Protein AF-M3GY37-F1 (afdb_monomer_lite)

Radius of gyration: 18.85 Å; chains: 1; bounding box: 44×44×48 Å

InterPro domains:
  IPR006680 Amidohydrolase-related [PF01979] (6-95)
  IPR032466 Metal-dependent hydrolase [SSF51556] (7-85)
  IPR050287 5-Methylthioadenosine/S-adenosylhomocysteine deaminase [PTHR43794] (2-136)

Organism: NCBI:txid1193007

Structure (mmCIF, N/CA/C/O backbone):
data_AF-M3GY37-F1
#
_entry.id   AF-M3GY37-F1
#
loop_
_atom_site.group_PDB
_atom_site.id
_atom_site.type_symbol
_atom_site.label_atom_id
_atom_site.label_alt_id
_atom_site.label_comp_id
_atom_site.label_asym_id
_atom_site.label_entity_id
_atom_site.label_seq_id
_atom_site.pdbx_PDB_ins_code
_atom_site.Cartn_x
_atom_site.Cartn_y
_atom_site.Cartn_z
_atom_site.occupancy
_atom_site.B_iso_or_equiv
_atom_site.auth_seq_id
_atom_site.auth_comp_id
_atom_site.auth_asym_id
_atom_site.auth_atom_id
_atom_site.pdbx_PDB_model_num
ATOM 1 N N . MET A 1 1 ? -10.276 25.836 3.347 1.00 46.22 1 MET A N 1
ATOM 2 C CA . MET A 1 1 ? -11.442 25.245 2.661 1.00 46.22 1 MET A CA 1
ATOM 3 C C . MET A 1 1 ? -12.286 24.614 3.760 1.00 46.22 1 MET A C 1
ATOM 5 O O . MET A 1 1 ? -11.762 23.742 4.425 1.00 46.22 1 MET A O 1
ATOM 9 N N . TYR A 1 2 ? -13.480 25.177 4.002 1.00 55.78 2 TYR A N 1
ATOM 10 C CA . TYR A 1 2 ? -14.450 24.925 5.091 1.00 55.78 2 TYR A CA 1
ATOM 11 C C . TYR A 1 2 ? -13.898 24.987 6.533 1.00 55.78 2 TYR A C 1
ATOM 13 O O . TYR A 1 2 ? -13.018 24.235 6.913 1.00 55.78 2 TYR A O 1
ATOM 21 N N . GLU A 1 3 ? -14.437 25.884 7.367 1.00 69.69 3 GLU A N 1
ATOM 22 C CA . GLU A 1 3 ? -14.023 26.133 8.771 1.00 69.69 3 GLU A CA 1
ATOM 23 C C . GLU A 1 3 ? -14.197 24.931 9.722 1.00 69.69 3 GLU A C 1
ATOM 25 O O . GLU A 1 3 ? -13.998 25.051 10.931 1.00 69.69 3 GLU A O 1
ATOM 30 N N . ARG A 1 4 ? -14.634 23.783 9.199 1.00 77.19 4 ARG A N 1
ATOM 31 C CA . ARG A 1 4 ? -14.887 22.560 9.949 1.00 77.19 4 ARG A CA 1
ATOM 32 C C . ARG A 1 4 ? -14.453 21.353 9.136 1.00 77.19 4 ARG A C 1
ATOM 34 O O . ARG A 1 4 ? -14.904 21.167 8.006 1.00 77.19 4 ARG A O 1
ATOM 41 N N . THR A 1 5 ? -13.639 20.520 9.764 1.00 83.94 5 THR A N 1
ATOM 42 C CA . THR A 1 5 ? -13.347 19.161 9.311 1.00 83.94 5 THR A CA 1
ATOM 43 C C . THR A 1 5 ? -14.471 18.233 9.774 1.00 83.94 5 THR A C 1
ATOM 45 O O . THR A 1 5 ? -15.103 18.471 10.804 1.00 83.94 5 THR A O 1
ATOM 48 N N . VAL A 1 6 ? -14.762 17.192 8.994 1.00 88.88 6 VAL A N 1
ATOM 49 C CA . VAL A 1 6 ? -15.718 16.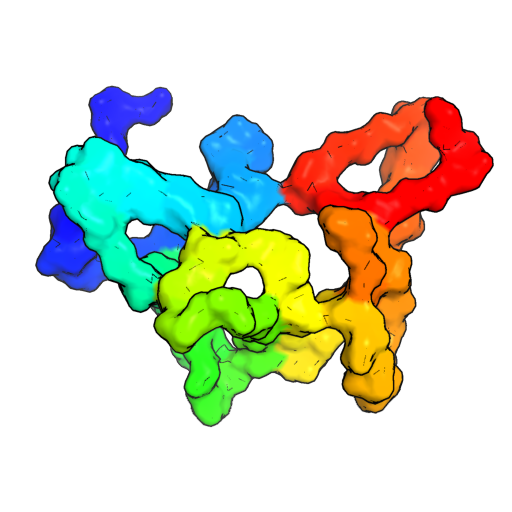147 9.387 1.00 88.88 6 VAL A CA 1
ATOM 50 C C . VAL A 1 6 ? -15.248 15.443 10.669 1.00 88.88 6 VAL A C 1
ATOM 52 O O . VAL A 1 6 ? -14.059 15.171 10.822 1.00 88.88 6 VAL A O 1
ATOM 55 N N . ASP A 1 7 ? -16.166 15.132 11.590 1.00 93.62 7 ASP A N 1
ATOM 56 C CA . ASP A 1 7 ? -15.831 14.374 12.803 1.00 93.62 7 ASP A CA 1
ATOM 57 C C . ASP A 1 7 ? -15.703 12.879 12.471 1.00 93.62 7 ASP A C 1
ATOM 59 O O . ASP A 1 7 ? -16.667 12.115 12.534 1.00 93.62 7 ASP A O 1
ATOM 63 N N . ILE A 1 8 ? -14.496 12.461 12.081 1.00 94.62 8 ILE A N 1
ATOM 64 C CA . ILE A 1 8 ? -14.190 11.067 11.736 1.00 94.62 8 ILE A CA 1
ATOM 65 C C . ILE A 1 8 ? -14.450 10.135 12.923 1.00 94.62 8 ILE A C 1
ATOM 67 O O . ILE A 1 8 ? -14.955 9.028 12.730 1.00 94.62 8 ILE A O 1
ATOM 71 N N . ARG A 1 9 ? -14.163 10.575 14.153 1.00 95.44 9 ARG A N 1
ATOM 72 C CA . ARG A 1 9 ? -14.400 9.773 15.359 1.00 95.44 9 ARG A CA 1
ATOM 73 C C . ARG A 1 9 ? -15.886 9.468 15.541 1.00 95.44 9 ARG A C 1
ATOM 75 O O . ARG A 1 9 ? -16.230 8.346 15.910 1.00 95.44 9 ARG A O 1
ATOM 82 N N . ASP A 1 10 ? -16.768 10.431 15.278 1.00 96.31 10 ASP A N 1
ATOM 83 C CA . ASP A 1 10 ? -18.217 10.211 15.343 1.00 96.31 10 ASP A CA 1
ATOM 84 C C . ASP A 1 10 ? -18.711 9.237 14.261 1.00 96.31 10 ASP A C 1
ATOM 86 O O . ASP A 1 10 ? -19.489 8.326 14.560 1.00 96.31 10 ASP A O 1
ATOM 90 N N . LEU A 1 11 ? -18.191 9.347 13.031 1.00 96.88 11 LEU A N 1
ATOM 91 C CA . LEU A 1 11 ? -18.515 8.406 11.952 1.00 96.88 11 LEU A CA 1
ATOM 92 C C . LEU A 1 11 ? -18.124 6.967 12.316 1.00 96.88 11 LEU A C 1
ATOM 94 O O . LEU A 1 11 ? -18.926 6.042 12.159 1.00 96.88 11 LEU A O 1
ATOM 98 N N . LEU A 1 12 ? -16.909 6.785 12.841 1.00 96.44 12 LEU A N 1
ATOM 99 C CA . LEU A 1 12 ? -16.404 5.479 13.262 1.00 96.44 12 LEU A CA 1
ATOM 100 C C . LEU A 1 12 ? -17.237 4.894 14.412 1.00 96.44 12 LEU A C 1
ATOM 102 O O . LEU A 1 12 ? -17.578 3.711 14.375 1.00 96.44 12 LEU A O 1
ATOM 106 N N . LYS A 1 13 ? -17.643 5.713 15.395 1.00 96.19 13 LYS A N 1
ATOM 107 C CA . LYS A 1 13 ? -18.523 5.289 16.504 1.00 96.19 13 LYS A CA 1
ATOM 108 C C . LYS A 1 13 ? -19.886 4.791 16.029 1.00 96.19 13 LYS A C 1
ATOM 110 O O . LYS A 1 13 ? -20.434 3.867 16.625 1.00 96.19 13 LYS A O 1
ATOM 115 N N . HIS A 1 14 ? -20.414 5.372 14.955 1.00 97.94 14 HIS A N 1
ATOM 116 C CA . HIS A 1 14 ? -21.680 4.959 14.352 1.00 97.94 14 HIS A CA 1
ATOM 117 C C . HIS A 1 14 ? -21.535 3.805 13.345 1.00 97.94 14 HIS A C 1
ATOM 119 O O . HIS A 1 14 ? -22.520 3.413 12.720 1.00 97.94 14 HIS A O 1
ATOM 125 N N . GLY A 1 15 ? -20.333 3.243 13.176 1.00 96.31 15 GLY A N 1
ATOM 126 C CA . GLY A 1 15 ? -20.088 2.138 12.248 1.00 96.31 15 GLY A CA 1
ATOM 127 C C . GLY A 1 15 ? -20.211 2.538 10.775 1.00 96.31 15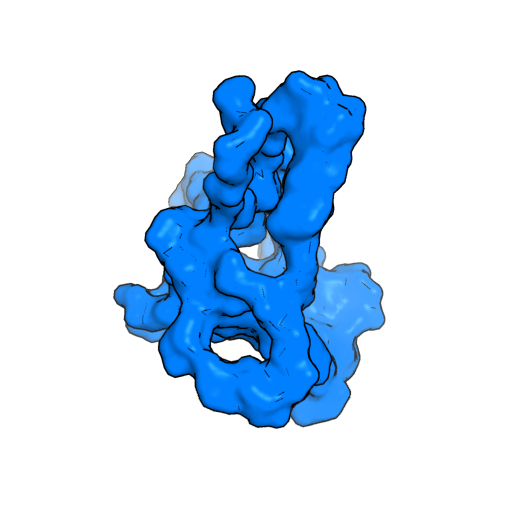 GLY A C 1
ATOM 128 O O . GLY A 1 15 ? -20.479 1.688 9.925 1.00 96.31 15 GLY A O 1
ATOM 129 N N . ILE A 1 16 ? -20.043 3.826 10.461 1.00 98.00 16 ILE A N 1
ATOM 130 C CA . ILE A 1 16 ? -20.060 4.320 9.084 1.00 98.00 16 ILE A CA 1
ATOM 131 C C . ILE A 1 16 ? -18.783 3.855 8.374 1.00 98.00 16 ILE A C 1
ATOM 133 O O . ILE A 1 16 ? -17.688 3.890 8.930 1.00 98.00 16 ILE A O 1
ATOM 137 N N . ASN A 1 17 ? -18.921 3.414 7.122 1.00 98.06 17 ASN A N 1
ATOM 138 C CA . ASN A 1 17 ? -17.795 2.974 6.304 1.00 98.06 17 ASN A CA 1
ATOM 139 C C . ASN A 1 17 ? -16.923 4.171 5.891 1.00 98.06 17 ASN A C 1
ATOM 141 O O . ASN A 1 17 ? -17.300 4.928 4.997 1.00 98.06 17 ASN A O 1
ATOM 145 N N . VAL A 1 18 ? -15.753 4.314 6.515 1.00 97.94 18 VAL A N 1
ATOM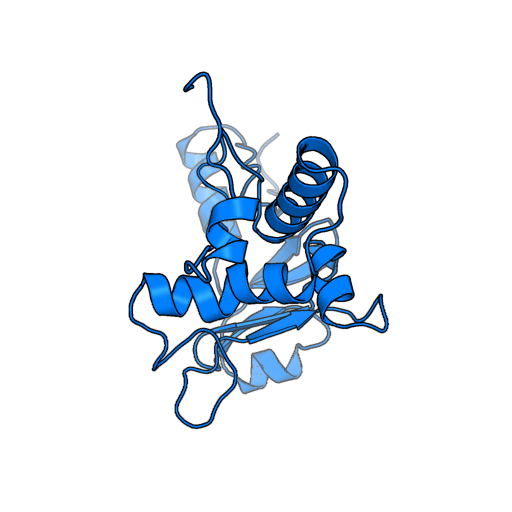 146 C CA . VAL A 1 18 ? -14.767 5.363 6.204 1.00 97.94 18 VAL A CA 1
ATOM 147 C C . VAL A 1 18 ? -13.634 4.767 5.368 1.00 97.94 18 VAL A C 1
ATOM 149 O O . VAL A 1 18 ? -13.170 3.665 5.649 1.00 97.94 18 VAL A O 1
ATOM 152 N N . SER A 1 19 ? -13.202 5.474 4.324 1.00 97.69 19 SER A N 1
ATOM 153 C CA . SER A 1 19 ? -12.059 5.100 3.473 1.00 97.69 19 SER A CA 1
ATOM 154 C C . SER A 1 19 ? -11.027 6.224 3.457 1.00 97.69 19 SER A C 1
ATOM 156 O O . SER A 1 19 ? -11.381 7.374 3.717 1.00 97.69 19 SER A O 1
ATOM 158 N N . LEU A 1 20 ? -9.776 5.892 3.149 1.00 96.38 20 LEU A N 1
ATOM 159 C CA . LEU A 1 20 ? -8.669 6.841 3.054 1.00 96.38 20 LEU A CA 1
ATOM 160 C C . LEU A 1 20 ? -8.137 6.903 1.618 1.00 96.38 20 LEU A C 1
ATOM 162 O O . LEU A 1 20 ? -8.075 5.885 0.930 1.00 96.38 20 LEU A O 1
ATOM 166 N N . GLY A 1 21 ? -7.751 8.095 1.171 1.00 94.44 21 GLY A N 1
ATOM 167 C CA . GLY A 1 21 ? -7.166 8.323 -0.147 1.00 94.44 21 GLY A CA 1
ATOM 168 C C . GLY A 1 21 ? -6.311 9.584 -0.152 1.00 94.44 21 GLY A C 1
ATOM 169 O O . GLY A 1 21 ? -6.509 10.462 0.678 1.00 94.44 21 GLY A O 1
ATOM 170 N N . THR A 1 22 ? -5.372 9.659 -1.091 1.00 92.81 22 THR A N 1
ATOM 171 C CA . THR A 1 22 ? -4.328 10.697 -1.148 1.00 92.81 22 THR A CA 1
ATOM 172 C C . THR A 1 22 ? -4.804 12.048 -1.668 1.00 92.81 22 THR A C 1
ATOM 174 O O . THR A 1 22 ? -4.055 13.008 -1.600 1.00 92.81 22 THR A O 1
ATOM 177 N N . ASP A 1 23 ? -6.001 12.124 -2.258 1.00 89.75 23 ASP A N 1
ATOM 178 C CA . ASP A 1 23 ? -6.422 13.276 -3.068 1.00 89.75 23 ASP A CA 1
ATOM 179 C C . ASP A 1 23 ? -5.368 13.618 -4.159 1.00 89.75 23 ASP A C 1
ATOM 181 O O . ASP A 1 23 ? -4.603 12.750 -4.598 1.00 89.75 23 ASP A O 1
ATOM 185 N N . SER A 1 24 ? -5.361 14.851 -4.670 1.00 84.94 24 SER A N 1
ATOM 186 C CA . SER A 1 24 ? -4.398 15.316 -5.670 1.00 84.94 24 SER A CA 1
ATOM 187 C C . SER A 1 24 ? -3.029 15.658 -5.070 1.00 84.94 24 SER A C 1
ATOM 189 O O . SER A 1 24 ? -2.922 16.090 -3.922 1.00 84.94 24 SER A O 1
ATOM 191 N N . SER A 1 25 ? -1.988 15.617 -5.908 1.00 77.62 25 SER A N 1
ATOM 192 C CA . SER A 1 25 ? -0.602 15.952 -5.539 1.00 77.62 25 SER A CA 1
ATOM 193 C C . SER A 1 25 ? -0.383 17.394 -5.049 1.00 77.62 25 SER A C 1
ATOM 195 O O . SER A 1 25 ? 0.738 17.754 -4.707 1.00 77.62 25 SER A O 1
ATOM 197 N N . ILE A 1 26 ? -1.407 18.254 -5.098 1.00 79.06 26 ILE A N 1
ATOM 198 C CA . ILE A 1 26 ? -1.349 19.644 -4.621 1.00 79.06 26 ILE A CA 1
ATOM 199 C C . ILE A 1 26 ? -1.784 19.746 -3.152 1.00 79.06 26 ILE A C 1
ATOM 201 O O . ILE A 1 26 ? -1.336 20.651 -2.450 1.00 79.06 26 ILE A O 1
ATOM 205 N N . CYS A 1 27 ? -2.677 18.865 -2.694 1.00 77.88 27 CYS A N 1
ATOM 206 C CA . CYS A 1 27 ? -3.380 19.019 -1.418 1.00 77.88 27 CYS A CA 1
ATOM 207 C C . CYS A 1 27 ? -3.267 17.829 -0.465 1.00 77.88 27 CYS A C 1
ATOM 209 O O . CYS A 1 27 ? -3.480 18.041 0.728 1.00 77.88 27 CYS A O 1
ATOM 211 N N . GLY A 1 28 ? -2.930 16.630 -0.942 1.00 83.94 28 GLY A N 1
ATOM 212 C CA . GLY A 1 28 ? -2.708 15.478 -0.071 1.00 83.94 28 GLY A CA 1
ATOM 213 C C . GLY A 1 28 ? -1.314 14.875 -0.196 1.00 83.94 28 GLY A C 1
ATOM 214 O O . GLY A 1 28 ? -0.417 15.458 -0.816 1.00 83.94 28 GLY A O 1
ATOM 215 N N . SER A 1 29 ? -1.120 13.733 0.462 1.00 91.19 29 SER A N 1
ATOM 216 C CA . SER A 1 29 ? 0.181 13.061 0.519 1.00 91.19 29 SER A CA 1
ATOM 217 C C . SER A 1 29 ? 0.602 12.525 -0.852 1.00 91.19 29 SER A C 1
ATOM 219 O O . SER A 1 29 ? -0.237 12.239 -1.709 1.00 91.19 29 SER A O 1
ATOM 221 N N . LEU A 1 30 ? 1.909 12.345 -1.075 1.00 90.62 30 LEU A N 1
ATOM 222 C CA . LEU A 1 30 ? 2.414 11.919 -2.388 1.00 90.62 30 LEU A CA 1
ATOM 223 C C . LEU A 1 30 ? 2.056 10.467 -2.712 1.00 90.62 30 LEU A C 1
ATOM 225 O O . LEU A 1 30 ? 1.987 10.088 -3.881 1.00 90.62 30 LEU A O 1
ATOM 229 N N . ASN A 1 31 ? 1.840 9.651 -1.682 1.00 92.31 31 ASN A N 1
ATOM 230 C CA . ASN A 1 31 ? 1.446 8.258 -1.808 1.00 92.31 31 ASN A CA 1
ATOM 231 C C . ASN A 1 31 ? 0.570 7.813 -0.626 1.00 92.31 31 ASN A C 1
ATOM 233 O O . ASN A 1 31 ? 0.442 8.498 0.389 1.00 92.31 31 ASN A O 1
ATOM 237 N N . LEU A 1 32 ? -0.047 6.637 -0.770 1.00 95.00 32 LEU A N 1
ATOM 238 C CA . LEU A 1 32 ? -1.007 6.120 0.205 1.00 95.00 32 LEU A CA 1
ATOM 239 C C . LEU A 1 32 ? -0.366 5.749 1.553 1.00 95.00 32 LEU A C 1
ATOM 241 O O . LEU A 1 32 ? -1.038 5.835 2.575 1.00 95.00 32 LEU A O 1
ATOM 245 N N . LEU A 1 33 ? 0.912 5.354 1.578 1.00 95.50 33 LEU A N 1
ATOM 246 C CA . LEU A 1 33 ? 1.609 5.006 2.823 1.00 95.50 33 LEU A CA 1
ATOM 247 C C . LEU A 1 33 ? 1.856 6.254 3.684 1.00 95.50 33 LEU A C 1
ATOM 249 O O . LEU A 1 33 ? 1.575 6.254 4.883 1.00 95.50 33 LEU A O 1
ATOM 253 N N . GLU A 1 34 ? 2.277 7.353 3.057 1.00 94.44 34 GLU A N 1
ATOM 254 C CA . GLU A 1 34 ? 2.363 8.664 3.709 1.00 94.44 34 GLU A CA 1
ATOM 255 C C . GLU A 1 34 ? 0.999 9.144 4.213 1.00 94.44 34 GLU A C 1
ATOM 257 O O . GLU A 1 34 ? 0.899 9.666 5.326 1.00 94.44 34 GLU A O 1
ATOM 262 N N . GLU A 1 35 ? -0.061 8.927 3.430 1.00 96.25 35 GLU A N 1
ATOM 263 C CA . GLU A 1 35 ? -1.420 9.314 3.814 1.00 96.25 35 GLU A CA 1
ATOM 264 C C . GLU A 1 35 ? -1.898 8.548 5.057 1.00 96.25 35 GLU A C 1
ATOM 266 O O . GLU A 1 35 ? -2.496 9.144 5.949 1.00 96.25 35 GLU A O 1
ATOM 271 N N . ILE A 1 36 ? -1.575 7.254 5.181 1.00 96.94 36 ILE A N 1
ATOM 272 C CA . ILE A 1 36 ? -1.869 6.461 6.389 1.00 96.94 36 ILE A CA 1
ATOM 273 C C . ILE A 1 36 ? -1.181 7.070 7.620 1.00 96.94 36 ILE A C 1
ATOM 275 O O . ILE A 1 36 ? -1.829 7.272 8.653 1.00 96.94 36 ILE A O 1
ATOM 279 N N . SER A 1 37 ? 0.113 7.400 7.513 1.00 94.38 37 SER A N 1
ATOM 280 C CA . SER A 1 37 ? 0.869 8.031 8.607 1.00 94.38 37 SER A CA 1
ATOM 281 C C . SER A 1 37 ? 0.282 9.397 8.981 1.00 94.38 37 SER A C 1
ATOM 283 O O . SER A 1 37 ? 0.118 9.713 10.164 1.00 94.38 37 SER A O 1
ATOM 285 N N . THR A 1 38 ? -0.079 10.198 7.977 1.00 94.50 38 THR A N 1
ATOM 286 C CA . THR A 1 38 ? -0.678 11.526 8.150 1.00 94.50 38 THR A CA 1
ATOM 287 C C . THR A 1 38 ? -2.049 11.440 8.811 1.00 94.50 38 THR A C 1
ATOM 289 O O . THR A 1 38 ? -2.294 12.150 9.786 1.00 94.50 38 THR A O 1
ATOM 292 N N . ALA A 1 39 ? -2.911 10.522 8.370 1.00 95.12 39 ALA A N 1
ATOM 293 C CA . ALA A 1 39 ? -4.233 10.304 8.949 1.00 95.12 39 ALA A CA 1
ATOM 294 C C . ALA A 1 39 ? -4.155 9.897 10.428 1.00 95.12 39 ALA A C 1
ATOM 296 O O . ALA A 1 39 ? -4.907 10.418 11.254 1.00 95.12 39 ALA A O 1
ATOM 297 N N . ARG A 1 40 ? -3.209 9.019 10.790 1.00 95.50 40 ARG A N 1
ATOM 298 C CA . ARG A 1 40 ? -2.979 8.614 12.186 1.00 95.50 40 ARG A CA 1
ATOM 299 C C . ARG A 1 40 ? -2.531 9.790 13.058 1.00 95.50 40 ARG A C 1
ATOM 301 O O . ARG A 1 40 ? -3.108 10.022 14.119 1.00 95.50 40 ARG A O 1
ATOM 308 N N . LYS A 1 41 ? -1.542 10.563 12.591 1.00 94.81 41 LYS A N 1
ATOM 309 C CA . LYS A 1 41 ? -1.031 11.764 13.284 1.00 94.81 41 LYS A CA 1
ATOM 310 C C . LYS A 1 41 ? -2.112 12.830 13.450 1.00 94.81 41 LYS A C 1
ATOM 312 O O . LYS A 1 41 ? -2.222 13.430 14.520 1.00 94.81 41 LYS A O 1
ATOM 317 N N . PHE A 1 42 ? -2.914 13.048 12.408 1.00 93.75 42 PHE A N 1
ATOM 318 C CA . PHE A 1 42 ? -4.062 13.946 12.456 1.00 93.75 42 PHE A CA 1
ATOM 319 C C . PHE A 1 42 ? -5.059 13.496 13.527 1.00 93.75 42 PHE A C 1
ATOM 321 O O . PHE A 1 42 ? -5.392 14.287 14.405 1.00 93.75 42 PHE A O 1
ATOM 328 N N . T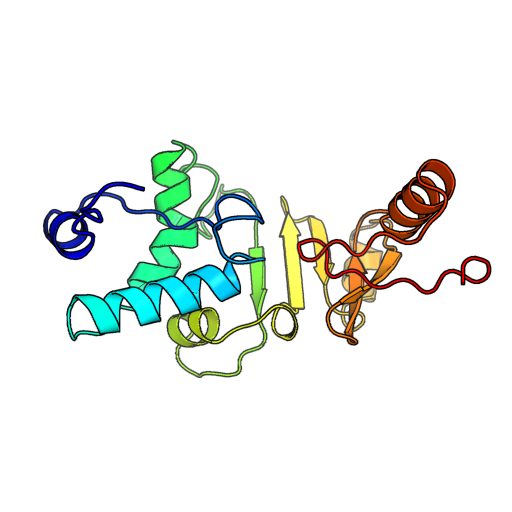YR A 1 43 ? -5.469 12.224 13.512 1.00 95.81 43 TYR A N 1
ATOM 329 C CA . TYR A 1 43 ? -6.428 11.681 14.478 1.00 95.81 43 TYR A CA 1
ATOM 330 C C . TYR A 1 43 ? -5.934 11.841 15.925 1.00 95.81 43 TYR A C 1
ATOM 332 O O . TYR A 1 43 ? -6.684 12.290 16.793 1.00 95.81 43 TYR A O 1
ATOM 340 N N . GLN A 1 44 ? -4.647 11.570 16.169 1.00 95.69 44 GLN A N 1
ATOM 341 C CA . GLN A 1 44 ? -4.025 11.772 17.477 1.00 95.69 44 GLN A CA 1
ATOM 342 C C . GLN A 1 44 ? -4.030 13.237 17.917 1.00 95.69 44 GLN A C 1
ATOM 344 O O . GLN A 1 44 ? -4.326 13.530 19.075 1.00 95.69 44 GLN A O 1
ATOM 349 N N . THR A 1 45 ? -3.714 14.152 17.004 1.00 95.06 45 THR A N 1
ATOM 350 C CA . THR A 1 45 ? -3.659 15.591 17.294 1.00 95.06 45 THR A CA 1
ATOM 351 C C . THR A 1 45 ? -5.049 16.161 17.565 1.00 95.06 45 THR A C 1
ATOM 353 O O . THR A 1 45 ? -5.220 16.934 18.504 1.00 95.06 45 THR A O 1
ATOM 356 N N . GLU A 1 46 ? -6.041 15.762 16.770 1.00 95.12 46 GLU A N 1
ATOM 357 C CA . GLU A 1 46 ? -7.405 16.293 16.836 1.00 95.12 46 GLU A CA 1
ATOM 358 C C . GLU A 1 46 ? -8.198 15.723 18.022 1.00 95.12 46 GLU A C 1
ATOM 360 O O . GLU A 1 46 ? -8.939 16.446 18.690 1.00 95.12 46 GLU A O 1
ATOM 365 N N . TYR A 1 47 ? -8.045 14.427 18.315 1.00 95.56 47 TYR A N 1
ATOM 366 C CA . TYR A 1 47 ? -8.883 13.735 19.301 1.00 95.56 47 TYR A CA 1
ATOM 367 C C . TYR A 1 47 ? -8.158 13.334 20.591 1.00 95.56 47 TYR A C 1
ATOM 369 O O . TYR A 1 47 ? -8.831 12.961 21.554 1.00 95.56 47 TYR A O 1
ATOM 377 N N . GLY A 1 48 ? -6.824 13.423 20.641 1.00 96.50 48 GLY A N 1
ATOM 378 C CA . GLY A 1 48 ? -6.020 13.044 21.810 1.00 96.50 48 GLY A CA 1
ATOM 379 C C . GLY A 1 48 ? -5.918 11.532 22.049 1.00 96.50 48 GLY A C 1
ATOM 380 O O . GLY A 1 48 ? -5.539 11.110 23.140 1.00 96.50 48 GLY A O 1
ATOM 381 N N . GLU A 1 49 ? -6.261 10.714 21.054 1.00 95.56 49 GLU A N 1
ATOM 382 C CA . GLU A 1 49 ? -6.240 9.247 21.099 1.00 95.56 49 GLU A CA 1
ATOM 383 C C . GLU A 1 49 ? -5.662 8.678 19.799 1.00 95.56 49 GLU A C 1
ATOM 385 O O . GLU A 1 49 ? -5.723 9.321 18.757 1.00 95.56 49 GLU A O 1
ATOM 390 N N . ASP A 1 50 ? -5.087 7.477 19.846 1.00 94.75 50 ASP A N 1
ATOM 391 C CA . ASP A 1 50 ? -4.537 6.837 18.649 1.00 94.75 50 ASP A CA 1
ATOM 392 C C . ASP A 1 50 ? -5.638 6.130 17.849 1.00 94.75 50 ASP A C 1
ATOM 394 O O . ASP A 1 50 ? -6.504 5.455 18.416 1.00 94.75 50 ASP A O 1
ATOM 398 N N . LEU A 1 51 ? -5.591 6.255 16.523 1.00 95.94 51 LEU A N 1
ATOM 399 C CA . LEU A 1 51 ? -6.479 5.494 15.652 1.00 95.94 51 LEU A CA 1
ATOM 400 C C . LEU A 1 51 ? -5.950 4.065 15.539 1.00 95.94 51 LEU A C 1
ATOM 402 O O . LEU A 1 51 ? -4.771 3.853 15.263 1.00 95.94 51 LEU A O 1
ATOM 406 N N . SER A 1 52 ? -6.827 3.074 15.714 1.00 96.81 52 SER A N 1
ATOM 407 C CA . SER A 1 52 ? -6.435 1.670 15.579 1.00 96.81 52 SER A CA 1
ATOM 408 C C . SER A 1 52 ? -5.763 1.417 14.226 1.00 96.81 52 SER A C 1
ATOM 410 O O . SER A 1 52 ? -6.339 1.687 13.171 1.00 96.81 52 SER A O 1
ATOM 412 N N . THR A 1 53 ? -4.567 0.828 14.254 1.00 97.69 53 THR A N 1
ATOM 413 C CA . THR A 1 53 ? -3.816 0.444 13.049 1.00 97.69 53 THR A CA 1
ATOM 414 C C . THR A 1 53 ? -4.610 -0.528 12.174 1.00 97.69 53 THR A C 1
ATOM 416 O O . THR A 1 53 ? -4.559 -0.452 10.948 1.00 97.69 53 THR A O 1
ATOM 419 N N . LYS A 1 54 ? -5.425 -1.398 12.786 1.00 97.88 54 LYS A N 1
ATOM 420 C CA . LYS A 1 54 ? -6.360 -2.269 12.065 1.00 97.88 54 LYS A CA 1
ATOM 421 C C . LYS A 1 54 ? -7.456 -1.471 11.352 1.00 97.88 54 LYS A C 1
ATOM 423 O O . LYS A 1 54 ? -7.773 -1.775 10.207 1.00 97.88 54 LYS A O 1
ATOM 428 N N . THR A 1 55 ? -8.015 -0.446 11.995 1.00 97.88 55 THR A N 1
ATOM 429 C CA . THR A 1 55 ? -8.996 0.441 11.350 1.00 97.88 55 THR A CA 1
ATOM 430 C C . THR A 1 55 ? -8.373 1.175 10.163 1.00 97.88 55 THR A C 1
ATOM 432 O O . THR A 1 55 ? -8.979 1.205 9.097 1.00 97.88 55 THR A O 1
ATOM 435 N N . LEU A 1 56 ? -7.143 1.684 10.295 1.00 97.88 56 LEU A N 1
ATOM 436 C CA . LEU A 1 56 ? -6.407 2.288 9.176 1.00 97.88 56 LEU A CA 1
ATOM 437 C C . LEU A 1 56 ? -6.190 1.300 8.022 1.00 97.88 56 LEU A C 1
ATOM 439 O O . LEU A 1 56 ? -6.435 1.649 6.871 1.00 97.88 56 LEU A O 1
ATOM 443 N N . PHE A 1 57 ? -5.809 0.055 8.321 1.00 98.19 57 PHE A N 1
ATOM 444 C CA . PHE A 1 57 ? -5.702 -1.008 7.319 1.00 98.19 57 PHE A CA 1
ATOM 445 C C . PHE A 1 57 ? -7.031 -1.248 6.587 1.00 98.19 57 PHE A C 1
ATOM 447 O O . PHE A 1 57 ? -7.062 -1.317 5.357 1.00 98.19 57 PHE A O 1
ATOM 454 N N . GLU A 1 58 ? -8.147 -1.336 7.314 1.00 98.25 58 GLU A N 1
ATOM 455 C CA . GLU A 1 58 ? -9.480 -1.506 6.722 1.00 98.25 58 GLU A CA 1
ATOM 456 C C . GLU A 1 58 ? -9.873 -0.302 5.845 1.00 98.25 58 GLU A C 1
ATOM 458 O O . GLU A 1 58 ? -10.449 -0.497 4.772 1.00 98.25 58 GLU A O 1
ATOM 463 N N . MET A 1 59 ? -9.504 0.922 6.248 1.00 98.38 59 MET A N 1
ATOM 464 C CA . MET A 1 59 ? -9.746 2.170 5.505 1.00 98.38 59 MET A CA 1
ATOM 465 C C . MET A 1 59 ? -9.033 2.235 4.146 1.00 98.38 59 MET A C 1
ATOM 467 O O . MET A 1 59 ? -9.465 3.007 3.291 1.00 98.38 59 MET A O 1
ATOM 471 N N . VAL A 1 60 ? -7.996 1.422 3.921 1.00 97.88 60 VAL A N 1
ATOM 472 C CA . VAL A 1 60 ? -7.264 1.347 2.641 1.00 97.88 60 VAL A CA 1
ATOM 473 C C . VAL A 1 60 ? -7.459 0.023 1.891 1.00 97.88 60 VAL A C 1
ATOM 475 O O . VAL A 1 60 ? -6.912 -0.149 0.807 1.00 97.88 60 VAL A O 1
ATOM 478 N N . THR A 1 61 ? -8.257 -0.910 2.427 1.00 98.06 61 THR A N 1
ATOM 479 C CA . THR A 1 61 ? -8.504 -2.232 1.818 1.00 98.06 61 THR A CA 1
ATOM 480 C C . THR A 1 61 ? -10.001 -2.549 1.707 1.00 98.06 61 THR A C 1
ATOM 482 O O . THR A 1 61 ? -10.637 -2.272 0.687 1.00 98.06 61 THR A O 1
ATOM 485 N N . CYS A 1 62 ? -10.600 -3.103 2.761 1.00 98.25 62 CYS A N 1
ATOM 486 C CA . CYS A 1 62 ? -11.987 -3.560 2.788 1.00 98.25 62 CYS A CA 1
ATOM 487 C C . CYS A 1 62 ? -12.996 -2.420 2.596 1.00 98.25 62 CYS A C 1
ATOM 489 O O . CYS A 1 62 ? -14.013 -2.591 1.922 1.00 98.25 62 CYS A O 1
ATOM 491 N N . ASN A 1 63 ? -12.754 -1.262 3.207 1.00 98.56 63 ASN A N 1
ATOM 492 C CA . ASN A 1 63 ? -13.706 -0.156 3.217 1.00 98.56 63 ASN A CA 1
ATOM 493 C C . ASN A 1 63 ? -13.835 0.551 1.862 1.00 98.56 63 ASN A C 1
ATOM 495 O O . ASN A 1 63 ? -14.980 0.772 1.452 1.00 98.56 63 ASN A O 1
ATOM 499 N N . PRO A 1 64 ? -12.750 0.861 1.121 1.00 98.38 64 PRO A N 1
ATOM 500 C CA . PRO A 1 64 ? -12.893 1.396 -0.227 1.00 98.38 64 PRO A CA 1
ATOM 501 C C . PRO A 1 64 ? -13.544 0.374 -1.162 1.00 98.38 64 PRO A C 1
ATOM 503 O O . PRO A 1 64 ? -14.402 0.749 -1.957 1.00 98.38 64 PRO A O 1
ATOM 506 N N . ALA A 1 65 ? -13.254 -0.926 -1.014 1.00 98.38 65 ALA A N 1
ATOM 507 C CA . ALA A 1 65 ? -13.934 -1.959 -1.797 1.00 98.38 65 ALA A CA 1
ATOM 508 C C . ALA A 1 65 ? -15.459 -1.947 -1.572 1.00 98.38 65 ALA A C 1
ATOM 510 O O . ALA A 1 65 ? -16.219 -2.000 -2.539 1.00 98.38 65 ALA A O 1
ATOM 511 N N . LYS A 1 66 ? -15.914 -1.784 -0.320 1.00 98.38 66 LYS A N 1
ATOM 512 C CA . LYS A 1 66 ? -17.341 -1.592 0.008 1.00 98.38 66 LYS A CA 1
ATOM 513 C C . LYS A 1 66 ? -17.896 -0.282 -0.554 1.00 98.38 66 LYS A C 1
ATOM 515 O O . LYS A 1 66 ? -18.996 -0.270 -1.102 1.00 98.38 66 LYS A O 1
ATOM 520 N N . ALA A 1 67 ? -17.154 0.821 -0.434 1.00 98.12 67 ALA A N 1
ATOM 521 C CA . ALA A 1 67 ? -17.579 2.133 -0.929 1.00 98.12 67 ALA A CA 1
ATOM 522 C C . ALA A 1 67 ? -17.799 2.120 -2.452 1.00 98.12 67 ALA A C 1
ATOM 524 O O . ALA A 1 67 ? -18.790 2.664 -2.942 1.00 98.12 67 ALA A O 1
ATOM 525 N N . PHE A 1 68 ? -16.921 1.431 -3.184 1.00 97.94 68 PHE A N 1
ATOM 526 C CA . PHE A 1 68 ? -17.011 1.246 -4.632 1.00 97.94 68 PHE A CA 1
ATOM 527 C C . PHE A 1 68 ? -17.922 0.086 -5.062 1.00 97.94 68 PHE A C 1
ATOM 529 O O . PHE A 1 68 ? -18.131 -0.097 -6.260 1.00 97.94 68 PHE A O 1
ATOM 536 N N . ARG A 1 69 ? -18.509 -0.664 -4.117 1.00 98.12 69 ARG A N 1
ATOM 537 C CA . ARG A 1 69 ? -19.390 -1.823 -4.372 1.00 98.12 69 ARG A CA 1
ATOM 538 C C . ARG A 1 69 ? -18.707 -2.955 -5.153 1.00 98.12 69 ARG A C 1
ATOM 540 O O . ARG A 1 69 ? -19.319 -3.604 -6.004 1.00 98.12 69 ARG A O 1
ATOM 547 N N . VAL A 1 70 ? -17.422 -3.168 -4.878 1.00 98.12 70 VAL A N 1
ATOM 548 C CA . VAL A 1 70 ? -16.565 -4.199 -5.488 1.00 98.12 70 VAL A CA 1
ATOM 549 C C . VAL A 1 70 ? -16.010 -5.180 -4.453 1.00 98.12 70 VAL A C 1
ATOM 551 O O . VAL A 1 70 ? -15.134 -5.983 -4.760 1.00 98.12 70 VAL A O 1
ATOM 554 N N . GLU A 1 71 ? -16.544 -5.183 -3.232 1.00 97.81 71 GLU A N 1
ATOM 555 C CA . GLU A 1 71 ? -16.103 -6.026 -2.113 1.00 97.81 71 GLU A CA 1
ATOM 556 C C . GLU A 1 71 ? -16.233 -7.533 -2.372 1.00 97.81 71 GLU A C 1
ATOM 558 O O . GLU A 1 71 ? -15.620 -8.340 -1.677 1.00 97.81 71 GLU A O 1
ATOM 563 N N . LYS A 1 72 ? -17.008 -7.933 -3.388 1.00 97.94 72 LYS A N 1
ATOM 564 C CA . LYS A 1 72 ? -17.072 -9.326 -3.861 1.00 97.94 72 LYS A CA 1
ATOM 565 C C . LYS A 1 72 ? -15.824 -9.760 -4.632 1.00 97.94 72 LYS A C 1
ATOM 567 O O . LYS A 1 72 ? -15.610 -10.955 -4.773 1.00 97.94 72 LYS A O 1
ATOM 572 N N . GLN A 1 73 ? -15.045 -8.811 -5.144 1.00 97.94 73 GLN A N 1
ATOM 573 C CA . GLN A 1 73 ? -13.883 -9.051 -6.003 1.00 97.94 73 GLN A CA 1
ATOM 574 C C . GLN A 1 73 ? -12.576 -8.577 -5.360 1.00 97.94 73 GLN A C 1
ATOM 576 O O . GLN A 1 73 ? -11.542 -9.177 -5.618 1.00 97.94 73 GLN A O 1
ATOM 581 N N . LEU A 1 74 ? -12.621 -7.524 -4.535 1.00 97.94 74 LEU A N 1
ATOM 582 C CA . LEU A 1 74 ? -11.447 -6.822 -4.007 1.00 97.94 74 LEU A CA 1
ATOM 583 C C . LEU A 1 74 ? -11.550 -6.551 -2.499 1.00 97.94 74 LEU A C 1
ATOM 585 O O . LEU A 1 74 ? -12.599 -6.735 -1.876 1.00 97.94 74 LEU A O 1
ATOM 589 N N . GLY A 1 75 ? -10.445 -6.066 -1.929 1.00 96.62 75 GLY A N 1
ATOM 590 C CA . GLY A 1 75 ? -10.364 -5.539 -0.564 1.00 96.62 75 GLY A CA 1
ATOM 591 C C . GLY A 1 75 ? -9.962 -6.555 0.504 1.00 96.62 75 GLY A C 1
ATOM 592 O O . GLY A 1 75 ? -9.682 -6.152 1.626 1.00 96.62 75 GLY A O 1
ATOM 593 N N . SER A 1 76 ? -9.896 -7.846 0.181 1.00 98.00 76 SER A N 1
ATOM 594 C CA . SER A 1 76 ? -9.447 -8.900 1.098 1.00 98.00 76 SER A CA 1
ATOM 595 C C . SER A 1 76 ? -8.943 -10.127 0.338 1.00 98.00 76 SER A C 1
ATOM 597 O O . SER A 1 76 ? -9.254 -10.320 -0.837 1.00 98.00 76 SER A O 1
ATOM 599 N N . ILE A 1 77 ? -8.178 -10.973 1.031 1.00 97.75 77 ILE A N 1
ATOM 600 C CA . ILE A 1 77 ? -7.657 -12.233 0.494 1.00 97.75 77 ILE A CA 1
ATOM 601 C C . ILE A 1 77 ? -8.637 -13.350 0.855 1.00 97.75 77 ILE A C 1
ATOM 603 O O . ILE A 1 77 ? -8.641 -13.854 1.977 1.00 97.75 77 ILE A O 1
ATOM 607 N N . GLU A 1 78 ? -9.490 -13.718 -0.097 1.00 98.00 78 GLU A N 1
ATOM 608 C CA . GLU A 1 78 ? -10.501 -14.769 0.045 1.00 98.00 78 GLU A CA 1
ATOM 609 C C . GLU A 1 78 ? -10.622 -15.559 -1.264 1.00 98.00 78 GLU A C 1
ATOM 611 O O . GLU A 1 78 ? -10.384 -15.030 -2.351 1.00 98.00 78 GLU A O 1
ATOM 616 N N . VAL A 1 79 ? -11.014 -16.832 -1.176 1.00 97.81 79 VAL A N 1
ATOM 617 C CA . VAL A 1 79 ? -11.220 -17.671 -2.366 1.00 97.81 79 VAL A CA 1
ATOM 618 C C . VAL A 1 79 ? -12.275 -17.038 -3.278 1.00 97.81 79 VAL A C 1
ATOM 620 O O . VAL A 1 79 ? -13.369 -16.700 -2.833 1.00 97.81 79 VAL A O 1
ATOM 623 N N . GLY A 1 80 ? -11.946 -16.913 -4.565 1.00 97.31 80 GLY A N 1
ATOM 624 C CA . GLY A 1 80 ? -12.820 -16.322 -5.583 1.00 97.31 80 GLY A CA 1
ATOM 625 C C . GLY A 1 80 ? -12.646 -14.813 -5.787 1.00 97.31 80 GLY A C 1
ATOM 626 O O . GLY A 1 80 ? -13.278 -14.270 -6.691 1.00 97.31 80 GLY A O 1
ATOM 627 N N . LYS A 1 81 ? -11.797 -14.142 -4.997 1.00 98.44 81 LYS A N 1
ATOM 628 C CA . LYS A 1 81 ? -11.413 -12.738 -5.215 1.00 98.44 81 LYS A CA 1
ATOM 629 C C . LYS A 1 81 ? -10.203 -12.613 -6.140 1.00 98.44 81 LYS A C 1
ATOM 631 O O . LYS A 1 81 ? -9.458 -13.572 -6.338 1.00 98.44 81 LYS A O 1
ATOM 636 N N . ILE A 1 82 ? -10.032 -11.420 -6.704 1.00 98.38 82 ILE A N 1
ATOM 637 C CA . ILE A 1 82 ? -8.896 -11.066 -7.560 1.00 98.38 82 ILE A CA 1
ATOM 638 C C . ILE A 1 82 ? -7.628 -11.025 -6.701 1.00 98.38 82 ILE A C 1
ATOM 640 O O . ILE A 1 82 ? -7.645 -10.517 -5.577 1.00 98.38 82 ILE A O 1
ATOM 644 N N . ALA A 1 83 ? -6.525 -11.552 -7.231 1.00 98.00 83 ALA A N 1
ATOM 645 C CA . ALA A 1 83 ? -5.239 -11.611 -6.541 1.00 98.00 83 ALA A CA 1
ATOM 646 C C . ALA A 1 83 ? -4.469 -10.276 -6.623 1.00 98.00 83 ALA A C 1
ATOM 648 O O . ALA A 1 83 ? -3.355 -10.214 -7.147 1.00 98.00 83 ALA A O 1
ATOM 649 N N . ASP A 1 84 ? -5.072 -9.216 -6.083 1.00 98.31 84 ASP A N 1
ATOM 650 C CA . ASP A 1 84 ? -4.429 -7.918 -5.866 1.00 98.31 84 ASP A CA 1
ATOM 651 C C . ASP A 1 84 ? -3.747 -7.926 -4.494 1.00 98.31 84 ASP A C 1
ATOM 653 O O . ASP A 1 84 ? -4.403 -7.925 -3.450 1.00 98.31 84 ASP A O 1
ATOM 657 N N . ILE A 1 85 ? -2.415 -8.002 -4.492 1.00 98.19 85 ILE A N 1
ATOM 658 C CA . ILE A 1 85 ? -1.624 -8.266 -3.284 1.00 98.19 85 ILE A CA 1
ATOM 659 C C . ILE A 1 85 ? -0.439 -7.312 -3.228 1.00 98.19 85 ILE A C 1
ATOM 661 O O . ILE A 1 85 ? 0.287 -7.146 -4.203 1.00 98.19 85 ILE A O 1
ATOM 665 N N . VAL A 1 86 ? -0.198 -6.742 -2.050 1.00 97.94 86 VAL A N 1
ATOM 666 C CA . VAL A 1 86 ? 1.034 -6.015 -1.739 1.00 97.94 86 VAL A CA 1
ATOM 667 C C . VAL A 1 86 ? 1.796 -6.792 -0.673 1.00 97.94 86 VAL A C 1
ATOM 669 O O . VAL A 1 86 ? 1.224 -7.196 0.339 1.00 97.94 86 VAL A O 1
ATOM 672 N N . VAL A 1 87 ? 3.091 -6.997 -0.896 1.00 98.00 87 VAL A N 1
ATOM 673 C CA . VAL A 1 87 ? 4.008 -7.600 0.073 1.00 98.00 87 VAL A CA 1
ATOM 674 C C . VAL A 1 87 ? 4.937 -6.517 0.590 1.00 98.00 87 VAL A C 1
ATOM 676 O O . VAL A 1 87 ? 5.598 -5.832 -0.191 1.00 98.00 87 VAL A O 1
ATOM 679 N N . LEU A 1 88 ? 5.006 -6.388 1.911 1.00 97.69 88 LEU A N 1
ATOM 680 C CA . LEU A 1 88 ? 5.867 -5.434 2.600 1.00 97.69 88 LEU A CA 1
ATOM 681 C C . LEU A 1 88 ? 6.980 -6.164 3.352 1.00 97.69 88 LEU A C 1
ATOM 683 O O . LEU A 1 88 ? 6.804 -7.298 3.808 1.00 97.69 88 LEU A O 1
ATOM 687 N N . THR A 1 89 ? 8.117 -5.499 3.525 1.00 96.94 89 THR A N 1
ATOM 688 C CA . THR A 1 89 ? 9.139 -5.913 4.485 1.00 96.94 89 THR A CA 1
ATOM 689 C C . THR A 1 89 ? 8.547 -5.883 5.892 1.00 96.94 89 THR A C 1
ATOM 691 O O . THR A 1 89 ? 7.829 -4.953 6.266 1.00 96.94 89 THR A O 1
ATOM 694 N N . ARG A 1 90 ? 8.842 -6.917 6.683 1.00 96.31 90 ARG A N 1
ATOM 695 C CA . ARG A 1 90 ? 8.428 -6.989 8.083 1.00 96.31 90 ARG A CA 1
ATOM 696 C C . ARG A 1 90 ? 9.468 -6.304 8.968 1.00 96.31 90 ARG A C 1
ATOM 698 O O . ARG A 1 90 ? 10.460 -6.923 9.342 1.00 96.31 90 ARG A O 1
ATOM 705 N N . ASN A 1 91 ? 9.205 -5.051 9.313 1.00 95.31 91 ASN A N 1
ATOM 706 C CA . ASN A 1 91 ? 10.003 -4.246 10.237 1.00 95.31 91 ASN A CA 1
ATOM 707 C C . ASN A 1 91 ? 9.427 -4.271 11.666 1.00 95.31 91 ASN A C 1
ATOM 709 O O . ASN A 1 91 ? 10.168 -4.120 12.635 1.00 95.31 91 ASN A O 1
ATOM 713 N N . ILE A 1 92 ? 8.112 -4.480 11.799 1.00 96.62 92 ILE A N 1
ATOM 714 C CA . ILE A 1 92 ? 7.368 -4.510 13.067 1.00 96.62 92 ILE A CA 1
ATOM 715 C C . ILE A 1 92 ? 6.612 -5.843 13.196 1.00 96.62 92 ILE A C 1
ATOM 717 O O . ILE A 1 92 ? 6.119 -6.397 12.212 1.00 96.62 92 ILE A O 1
ATOM 721 N N . GLU A 1 93 ? 6.530 -6.371 14.422 1.00 96.69 93 GLU A N 1
ATOM 722 C CA . GLU A 1 93 ? 5.885 -7.661 14.709 1.00 96.69 93 GLU A CA 1
ATOM 723 C C . GLU A 1 93 ? 4.373 -7.629 14.428 1.00 96.69 93 GLU A C 1
ATOM 725 O O . GLU A 1 93 ? 3.859 -8.541 13.775 1.00 96.69 93 GLU A O 1
ATOM 730 N N . ASP A 1 94 ? 3.680 -6.575 14.881 1.00 97.38 94 ASP A N 1
ATOM 731 C CA . ASP A 1 94 ? 2.267 -6.339 14.568 1.00 97.38 94 ASP A CA 1
ATOM 732 C C . ASP A 1 94 ? 2.112 -5.917 13.092 1.00 97.38 94 ASP A C 1
ATOM 734 O O . ASP A 1 94 ? 2.671 -4.894 12.685 1.00 97.38 94 ASP A O 1
ATOM 738 N N . PRO A 1 95 ? 1.356 -6.671 12.272 1.00 97.00 95 PRO A N 1
ATOM 739 C CA . PRO A 1 95 ? 1.289 -6.436 10.831 1.00 97.00 95 PRO A CA 1
ATOM 740 C C . PRO A 1 95 ? 0.554 -5.143 10.457 1.00 97.00 95 PRO A C 1
ATOM 742 O O . PRO A 1 95 ? 0.878 -4.529 9.440 1.00 97.00 95 PRO A O 1
ATOM 745 N N . TYR A 1 96 ? -0.416 -4.704 11.262 1.00 97.62 96 TYR A N 1
ATOM 746 C CA . TYR A 1 96 ? -1.163 -3.478 10.985 1.00 97.62 96 TYR A CA 1
ATOM 747 C C . TYR A 1 96 ? -0.319 -2.245 11.308 1.00 97.62 96 TYR A C 1
ATOM 749 O O . TYR A 1 96 ? -0.300 -1.282 10.541 1.00 97.62 96 TYR A O 1
ATOM 757 N N . ALA A 1 97 ? 0.419 -2.286 12.418 1.00 96.75 97 ALA A N 1
ATOM 758 C CA . ALA A 1 97 ? 1.412 -1.277 12.750 1.00 96.75 97 ALA A CA 1
ATOM 759 C C . ALA A 1 97 ? 2.542 -1.255 11.712 1.00 96.75 97 ALA A C 1
ATOM 761 O O . ALA A 1 97 ? 2.948 -0.175 11.301 1.00 96.75 97 ALA A O 1
ATOM 762 N N . ASN A 1 98 ? 2.987 -2.420 11.222 1.00 97.62 98 ASN A N 1
ATOM 763 C CA . ASN A 1 98 ? 3.990 -2.498 10.160 1.00 97.62 98 ASN A CA 1
ATOM 764 C C . ASN A 1 98 ? 3.566 -1.718 8.912 1.00 97.62 98 ASN A C 1
ATOM 766 O O . ASN A 1 98 ? 4.371 -0.963 8.380 1.00 97.62 98 ASN A O 1
ATOM 770 N N . LEU A 1 99 ? 2.311 -1.858 8.466 1.00 97.00 99 LEU A N 1
ATOM 771 C CA . LEU A 1 99 ? 1.784 -1.062 7.352 1.00 97.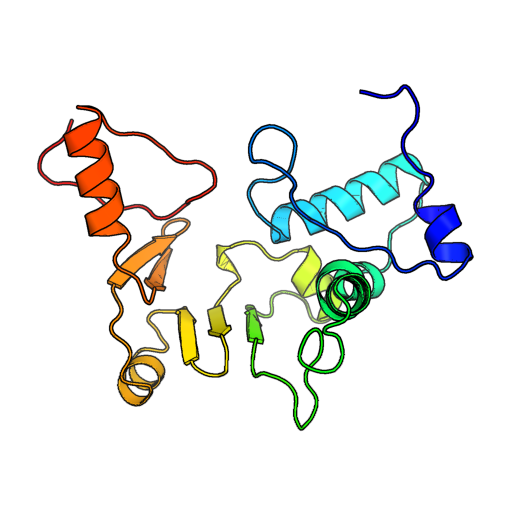00 99 LEU A CA 1
ATOM 772 C C . LEU A 1 99 ? 1.831 0.444 7.654 1.00 97.00 99 LEU A C 1
ATOM 774 O O . LEU A 1 99 ? 2.238 1.216 6.795 1.00 97.00 99 LEU A O 1
ATOM 778 N N . CYS A 1 100 ? 1.421 0.857 8.857 1.00 95.94 100 CYS A N 1
ATOM 779 C CA . CYS A 1 100 ? 1.339 2.275 9.225 1.00 95.94 100 CYS A CA 1
ATOM 780 C C . CYS A 1 100 ? 2.707 2.975 9.300 1.00 95.94 100 CYS A C 1
ATOM 782 O O . CYS A 1 100 ? 2.768 4.193 9.153 1.00 95.94 100 CYS A O 1
ATOM 784 N N . GLU A 1 101 ? 3.776 2.212 9.531 1.00 95.38 101 GLU A N 1
ATOM 785 C CA . GLU A 1 101 ? 5.159 2.704 9.588 1.00 95.38 101 GLU A CA 1
ATOM 786 C C . GLU A 1 101 ? 5.965 2.363 8.319 1.00 95.38 101 GLU A C 1
ATOM 788 O O . GLU A 1 101 ? 7.173 2.588 8.276 1.00 95.38 101 GLU A O 1
ATOM 793 N N . SER A 1 102 ? 5.327 1.784 7.295 1.00 96.50 102 SER A N 1
ATOM 794 C CA . SER A 1 102 ? 5.983 1.454 6.027 1.00 96.50 102 SER A CA 1
ATOM 795 C C . SER A 1 102 ? 6.099 2.673 5.118 1.00 96.50 102 SER A C 1
ATOM 797 O O . SER A 1 102 ? 5.239 3.549 5.099 1.00 96.50 102 SER A O 1
ATOM 799 N N . ASP A 1 103 ? 7.134 2.667 4.291 1.00 94.19 103 ASP A N 1
ATOM 800 C CA . ASP A 1 103 ? 7.377 3.616 3.206 1.00 94.19 103 ASP A CA 1
ATOM 801 C C . ASP A 1 103 ? 7.499 2.876 1.859 1.00 94.19 103 ASP A C 1
ATOM 803 O O . ASP A 1 103 ? 7.349 1.650 1.782 1.00 94.19 103 ASP A O 1
ATOM 807 N N . LEU A 1 104 ? 7.774 3.603 0.773 1.00 92.50 104 LEU A N 1
ATOM 808 C CA . LEU A 1 104 ? 7.952 2.997 -0.552 1.00 92.50 104 LEU A CA 1
ATOM 809 C C . LEU A 1 104 ? 9.115 1.995 -0.582 1.00 92.50 104 LEU A C 1
ATOM 811 O O . LEU A 1 104 ? 9.036 0.978 -1.278 1.00 92.50 104 LEU A O 1
ATOM 815 N N . SER A 1 105 ? 10.161 2.233 0.217 1.00 93.19 105 SER A N 1
ATOM 816 C CA . SER A 1 105 ? 11.303 1.324 0.353 1.00 93.19 105 SER A CA 1
ATOM 817 C C . SER A 1 105 ? 10.894 -0.043 0.923 1.00 93.19 105 SER A C 1
ATOM 819 O O . SER A 1 105 ? 11.469 -1.077 0.566 1.00 93.19 105 SER A O 1
ATOM 821 N N . SER A 1 106 ? 9.840 -0.069 1.738 1.00 95.62 106 SER A N 1
ATOM 822 C CA . SER A 1 106 ? 9.310 -1.271 2.377 1.00 95.62 106 SER A CA 1
ATOM 823 C C . SER A 1 106 ? 8.477 -2.149 1.434 1.00 95.62 106 SER A C 1
ATOM 825 O O . SER A 1 106 ? 8.250 -3.318 1.746 1.00 95.62 106 SER A O 1
ATOM 827 N N . VAL A 1 107 ? 8.026 -1.641 0.281 1.00 96.62 107 VAL A N 1
ATOM 828 C CA . VAL A 1 107 ? 7.211 -2.408 -0.678 1.00 96.62 107 VAL A CA 1
ATOM 829 C C . VAL A 1 107 ? 8.090 -3.377 -1.459 1.00 96.62 107 VAL A C 1
ATOM 831 O O . VAL A 1 107 ? 8.902 -2.944 -2.263 1.00 96.62 107 VAL A O 1
ATOM 834 N N . ARG A 1 108 ? 7.917 -4.687 -1.264 1.00 97.44 108 ARG A N 1
ATOM 835 C CA . ARG A 1 108 ? 8.737 -5.735 -1.903 1.00 97.44 108 ARG A CA 1
ATOM 836 C C . ARG A 1 108 ? 8.141 -6.313 -3.178 1.00 97.44 108 ARG A C 1
ATOM 838 O O . ARG A 1 108 ? 8.876 -6.773 -4.047 1.00 97.44 108 ARG A O 1
ATOM 845 N N . LEU A 1 109 ? 6.816 -6.358 -3.265 1.00 98.25 109 LEU A N 1
ATOM 846 C CA . LEU A 1 109 ? 6.090 -6.918 -4.402 1.00 98.25 109 LEU A CA 1
ATOM 847 C C . LEU A 1 109 ? 4.689 -6.317 -4.458 1.00 98.25 109 LEU A C 1
ATOM 849 O O . LEU A 1 109 ? 4.028 -6.177 -3.430 1.00 98.25 109 LEU A O 1
ATOM 853 N N . VAL A 1 110 ? 4.226 -6.018 -5.663 1.00 98.06 110 VAL A N 1
ATOM 854 C CA . VAL A 1 110 ? 2.838 -5.688 -5.971 1.00 98.06 110 VAL A CA 1
ATOM 855 C C . VAL A 1 110 ? 2.378 -6.640 -7.064 1.00 98.06 110 VAL A C 1
ATOM 857 O O . VAL A 1 110 ? 2.984 -6.712 -8.137 1.00 98.06 110 VAL A O 1
ATOM 860 N N . LEU A 1 111 ? 1.305 -7.364 -6.775 1.00 98.25 111 LEU A N 1
ATOM 861 C CA . LEU A 1 111 ? 0.569 -8.194 -7.713 1.00 98.25 111 LEU A CA 1
ATOM 862 C C . LEU A 1 111 ? -0.726 -7.487 -8.085 1.00 98.25 111 LEU A C 1
ATOM 864 O O . LEU A 1 111 ? -1.417 -6.947 -7.218 1.00 98.25 111 LEU A O 1
ATOM 868 N N . ARG A 1 112 ? -1.062 -7.544 -9.367 1.00 97.38 112 ARG A N 1
ATOM 869 C CA . ARG A 1 112 ? -2.356 -7.136 -9.897 1.00 97.38 112 ARG A CA 1
ATOM 870 C C . ARG A 1 112 ? -2.938 -8.309 -10.663 1.00 97.38 112 ARG A C 1
ATOM 872 O O . ARG A 1 112 ? -2.323 -8.759 -11.626 1.00 97.38 112 ARG A O 1
ATOM 879 N N . ASP A 1 113 ? -4.102 -8.788 -10.245 1.00 96.81 113 ASP A N 1
ATOM 880 C CA . ASP A 1 113 ? -4.741 -9.978 -10.819 1.00 96.81 113 ASP A CA 1
ATOM 881 C C . ASP A 1 113 ? -3.783 -11.188 -10.887 1.00 96.81 113 ASP A C 1
ATOM 883 O O . ASP A 1 113 ? -3.700 -11.911 -11.876 1.00 96.81 113 ASP A O 1
ATOM 887 N N . GLY A 1 114 ? -2.967 -11.359 -9.841 1.00 96.25 114 GLY A N 1
ATOM 888 C CA . GLY A 1 114 ? -1.960 -12.421 -9.746 1.00 96.25 114 GLY A CA 1
ATOM 889 C C . GLY A 1 114 ? -0.696 -12.200 -10.582 1.00 96.25 114 GLY A C 1
ATOM 890 O O . GLY A 1 114 ? 0.253 -12.967 -10.446 1.00 96.25 114 GLY A O 1
ATOM 891 N N . ILE A 1 115 ? -0.644 -11.148 -11.399 1.00 96.94 115 ILE A N 1
ATOM 892 C CA . ILE A 1 115 ? 0.508 -10.811 -12.236 1.00 96.94 115 ILE A CA 1
ATOM 893 C C . ILE A 1 115 ? 1.418 -9.845 -11.466 1.00 96.94 115 ILE A C 1
ATOM 895 O O . ILE A 1 115 ? 0.933 -8.809 -10.995 1.00 96.94 115 ILE A O 1
ATOM 899 N N . PRO A 1 116 ? 2.729 -10.120 -11.330 1.00 97.81 116 PRO A N 1
ATOM 900 C CA . PRO A 1 116 ? 3.637 -9.169 -10.708 1.00 97.81 116 PRO A CA 1
ATOM 901 C C . PRO A 1 116 ? 3.787 -7.924 -11.571 1.00 97.81 116 PRO A C 1
ATOM 903 O O . PRO A 1 116 ? 4.079 -8.022 -12.758 1.00 97.81 116 PRO A O 1
ATOM 906 N N . VAL A 1 117 ? 3.596 -6.749 -10.969 1.00 97.25 117 VAL A N 1
ATOM 907 C CA . VAL A 1 117 ? 3.702 -5.455 -11.665 1.00 97.25 117 VAL A CA 1
ATOM 908 C C . VAL A 1 117 ? 4.822 -4.574 -11.130 1.00 97.25 117 VAL A C 1
ATOM 910 O O . VAL A 1 117 ? 5.342 -3.744 -11.867 1.00 97.25 117 VAL A O 1
ATOM 913 N N . TYR A 1 118 ? 5.223 -4.757 -9.876 1.00 96.88 118 TYR A N 1
ATOM 914 C CA . TYR A 1 118 ? 6.343 -4.053 -9.255 1.00 96.88 118 TYR A CA 1
ATOM 915 C C . TYR A 1 118 ? 6.979 -4.954 -8.203 1.00 96.88 118 TYR A C 1
ATOM 917 O O . TYR A 1 118 ? 6.251 -5.668 -7.516 1.00 96.88 118 TYR A O 1
ATOM 925 N N . GLY A 1 119 ? 8.297 -4.934 -8.033 1.00 96.81 119 GLY A N 1
ATOM 926 C CA . GLY A 1 119 ? 8.918 -5.681 -6.942 1.00 96.81 119 GLY A CA 1
ATOM 927 C C . GLY A 1 119 ? 10.436 -5.648 -6.907 1.00 96.81 119 GLY A C 1
ATOM 928 O O . GLY A 1 119 ? 11.089 -5.013 -7.731 1.00 96.81 119 GLY A O 1
ATOM 929 N N . ASP A 1 120 ? 10.999 -6.338 -5.923 1.00 96.62 120 ASP A N 1
ATOM 930 C CA . ASP A 1 120 ? 12.443 -6.429 -5.723 1.00 96.62 120 ASP A CA 1
ATOM 931 C C . ASP A 1 120 ? 13.146 -7.126 -6.880 1.00 96.62 120 ASP A C 1
ATOM 933 O O . ASP A 1 120 ? 12.693 -8.163 -7.366 1.00 96.62 120 ASP A O 1
ATOM 937 N N . VAL A 1 121 ? 14.357 -6.660 -7.192 1.00 95.81 121 VAL A N 1
ATOM 938 C CA . VAL A 1 121 ? 15.261 -7.370 -8.109 1.00 95.81 121 VAL A CA 1
ATOM 939 C C . VAL A 1 121 ? 15.601 -8.788 -7.635 1.00 95.81 121 VAL A C 1
ATOM 941 O O . VAL A 1 121 ? 15.854 -9.666 -8.450 1.00 95.81 121 VAL A O 1
ATOM 944 N N . SER A 1 122 ? 15.526 -9.052 -6.324 1.00 96.06 122 SER A N 1
ATOM 945 C CA . SER A 1 122 ? 15.718 -10.397 -5.752 1.00 96.06 122 SER A CA 1
ATOM 946 C C . SER A 1 122 ? 14.647 -11.421 -6.158 1.00 96.06 122 SER A C 1
ATOM 948 O O . SER A 1 122 ? 14.840 -12.613 -5.940 1.00 96.06 122 SER A O 1
ATOM 950 N N . LEU A 1 123 ? 13.529 -10.975 -6.741 1.00 96.56 123 LEU A N 1
ATOM 951 C CA . LEU A 1 123 ? 12.431 -11.825 -7.211 1.00 96.56 123 LEU A CA 1
ATOM 952 C C . LEU A 1 123 ? 12.517 -12.116 -8.720 1.00 96.56 123 LEU A C 1
ATOM 954 O O . LEU A 1 123 ? 11.514 -12.492 -9.317 1.00 96.56 123 LEU A O 1
ATOM 958 N N . GLU A 1 124 ? 13.689 -11.949 -9.340 1.00 95.94 124 GLU A N 1
ATOM 959 C CA . GLU A 1 124 ? 13.915 -12.118 -10.786 1.00 95.94 124 GLU A CA 1
ATOM 960 C C . GLU A 1 124 ? 13.264 -13.381 -11.363 1.00 95.94 124 GLU A C 1
ATOM 962 O O . GLU A 1 124 ? 12.440 -13.269 -12.267 1.00 95.94 124 GLU A O 1
ATOM 967 N N . SER A 1 125 ? 13.515 -14.555 -10.774 1.00 96.44 125 SER A N 1
ATOM 968 C CA . SER A 1 125 ? 12.939 -15.819 -11.258 1.00 96.44 125 SER A CA 1
ATOM 969 C C . SER A 1 125 ? 11.407 -15.816 -11.278 1.00 96.44 125 SER A C 1
ATOM 971 O O . SER A 1 125 ? 10.802 -16.354 -12.196 1.00 96.44 125 SER A O 1
ATOM 973 N N . PHE A 1 126 ? 10.758 -15.161 -10.311 1.00 95.88 126 PHE A N 1
ATOM 974 C CA . PHE A 1 126 ? 9.298 -15.065 -10.273 1.00 95.88 126 PHE A CA 1
ATOM 975 C C . PHE A 1 126 ? 8.744 -14.167 -11.392 1.00 95.88 126 PHE A C 1
ATOM 977 O O . PHE A 1 126 ? 7.709 -14.479 -11.987 1.00 95.88 126 PHE A O 1
ATOM 984 N N . PHE A 1 127 ? 9.439 -13.072 -11.719 1.00 96.88 127 PHE A N 1
ATOM 985 C CA . PHE A 1 127 ? 9.082 -12.222 -12.860 1.00 96.88 127 PHE A CA 1
ATOM 986 C C . PHE A 1 127 ? 9.313 -12.940 -14.198 1.00 96.88 127 PHE A C 1
ATOM 988 O O . PHE A 1 127 ? 8.460 -12.850 -15.083 1.00 96.88 127 PHE A O 1
ATOM 995 N N . GLU A 1 128 ? 10.412 -13.689 -14.328 1.00 95.38 128 GLU A N 1
ATOM 996 C CA . GLU A 1 128 ? 10.712 -14.503 -15.514 1.00 95.38 128 GLU A CA 1
ATOM 997 C C . GLU A 1 128 ? 9.655 -15.593 -15.740 1.00 95.38 128 GLU A C 1
ATOM 999 O O . GLU A 1 128 ? 9.117 -15.712 -16.841 1.00 95.38 128 GLU A O 1
ATOM 1004 N N . GLU A 1 129 ? 9.297 -16.342 -14.692 1.00 96.06 129 GLU A N 1
ATOM 1005 C CA . GLU A 1 129 ? 8.254 -17.377 -14.740 1.00 96.06 129 GLU A CA 1
ATOM 1006 C C . GLU A 1 129 ? 6.875 -16.804 -15.088 1.00 96.06 129 GLU A C 1
ATOM 1008 O O . GLU A 1 129 ? 6.079 -17.455 -15.767 1.00 96.06 129 GLU A O 1
ATOM 1013 N N . SER A 1 130 ? 6.603 -15.566 -14.669 1.00 94.75 130 SER A N 1
ATOM 1014 C CA . SER A 1 130 ? 5.362 -14.857 -14.998 1.00 94.75 130 SER A CA 1
ATOM 1015 C C . SER A 1 130 ? 5.304 -14.380 -16.456 1.00 94.75 130 SER A C 1
ATOM 1017 O O . SER A 1 130 ? 4.241 -13.966 -16.920 1.00 94.75 130 SER A O 1
ATOM 1019 N N . GLY A 1 131 ? 6.424 -14.410 -17.191 1.00 94.75 131 GLY A N 1
ATOM 1020 C CA . GLY A 1 131 ? 6.493 -14.023 -18.604 1.00 94.75 131 GLY A CA 1
ATOM 1021 C C . GLY A 1 131 ? 6.237 -12.536 -18.872 1.00 94.75 131 GLY A C 1
ATOM 1022 O O . GLY A 1 131 ? 5.923 -12.155 -20.002 1.00 94.75 131 GLY A O 1
ATOM 1023 N N . VAL A 1 132 ? 6.340 -11.688 -17.846 1.00 94.94 132 VAL A N 1
ATOM 1024 C CA . VAL A 1 132 ? 6.122 -10.242 -17.964 1.00 94.94 132 VAL A CA 1
ATOM 1025 C C . VAL A 1 132 ? 7.392 -9.528 -18.412 1.00 94.94 132 VAL A C 1
ATOM 1027 O O . VAL A 1 132 ? 8.504 -9.885 -18.033 1.00 94.94 132 VAL A O 1
ATOM 1030 N N . ILE A 1 133 ? 7.227 -8.471 -19.206 1.00 92.50 133 ILE A N 1
ATOM 1031 C CA . ILE A 1 133 ? 8.341 -7.604 -19.596 1.00 92.50 133 ILE A CA 1
ATOM 1032 C C . ILE A 1 133 ? 8.513 -6.540 -18.513 1.00 92.50 133 ILE A C 1
ATOM 1034 O O . ILE A 1 133 ? 7.590 -5.769 -18.249 1.00 92.50 133 ILE A O 1
ATOM 1038 N N . VAL A 1 134 ? 9.699 -6.489 -17.914 1.00 93.75 134 VAL A N 1
ATOM 1039 C CA . VAL A 1 134 ? 10.050 -5.544 -16.847 1.00 93.75 134 VAL A CA 1
ATOM 1040 C C . VAL A 1 134 ? 11.100 -4.538 -17.313 1.00 93.75 134 VAL A C 1
ATOM 1042 O O . VAL A 1 134 ? 12.003 -4.869 -18.079 1.00 93.75 134 VAL A O 1
ATOM 1045 N N . GLU A 1 135 ? 11.008 -3.309 -16.812 1.00 92.44 135 GLU A N 1
ATOM 1046 C CA . GLU A 1 135 ? 12.104 -2.337 -16.803 1.00 92.44 135 GLU A CA 1
ATOM 1047 C C . GLU A 1 135 ? 12.697 -2.296 -15.384 1.00 92.44 135 GLU A C 1
ATOM 1049 O O . GLU A 1 135 ? 11.956 -2.334 -14.395 1.00 92.44 135 GLU A O 1
ATOM 1054 N N . ARG A 1 136 ? 14.031 -2.237 -15.272 1.00 92.25 136 ARG A N 1
ATOM 1055 C CA . ARG A 1 136 ? 14.698 -1.933 -13.999 1.00 92.25 136 ARG A CA 1
ATOM 1056 C C . ARG A 1 136 ? 14.644 -0.431 -13.765 1.00 92.25 136 ARG A C 1
ATOM 1058 O O . ARG A 1 136 ? 15.029 0.346 -14.637 1.00 92.25 136 ARG A O 1
ATOM 1065 N N . VAL A 1 137 ? 14.164 -0.038 -12.595 1.00 91.00 137 VAL A N 1
ATOM 1066 C CA . VAL A 1 137 ? 13.999 1.361 -12.198 1.00 91.00 137 VAL A CA 1
ATOM 1067 C C . VAL A 1 137 ? 14.559 1.590 -10.804 1.00 91.00 137 VAL A C 1
ATOM 1069 O O . VAL A 1 137 ? 14.596 0.667 -9.992 1.00 91.00 137 VAL A O 1
ATOM 1072 N N . LEU A 1 138 ? 14.963 2.824 -10.517 1.00 90.00 138 LEU A N 1
ATOM 1073 C CA . LEU A 1 138 ? 15.313 3.253 -9.168 1.00 90.00 138 LEU A CA 1
ATOM 1074 C C . LEU A 1 138 ? 14.101 3.932 -8.528 1.00 90.00 138 LEU A C 1
ATOM 1076 O O . LEU A 1 138 ? 13.547 4.873 -9.093 1.00 90.00 138 LEU A O 1
ATOM 1080 N N . VAL A 1 139 ? 13.696 3.454 -7.354 1.00 88.62 139 VAL A N 1
ATOM 1081 C CA . VAL A 1 139 ? 12.685 4.088 -6.496 1.00 88.62 139 VAL A CA 1
ATOM 1082 C C . VAL A 1 139 ? 13.306 4.242 -5.117 1.00 88.62 139 VAL A C 1
ATOM 1084 O O . VAL A 1 139 ? 13.744 3.252 -4.532 1.00 88.62 139 VAL A O 1
ATOM 1087 N N . ASP A 1 140 ? 13.413 5.480 -4.632 1.00 84.06 140 ASP A N 1
ATOM 1088 C CA . ASP A 1 140 ? 14.151 5.831 -3.408 1.00 84.06 140 ASP A CA 1
ATOM 1089 C C . ASP A 1 140 ? 15.579 5.254 -3.367 1.00 84.06 140 ASP A C 1
ATOM 1091 O O . ASP A 1 140 ? 16.048 4.758 -2.344 1.00 84.06 140 ASP A O 1
ATOM 1095 N N . ASN A 1 141 ? 16.292 5.326 -4.498 1.00 86.12 141 ASN A N 1
ATOM 1096 C CA . ASN A 1 141 ? 17.639 4.766 -4.694 1.00 86.12 141 ASN A CA 1
ATOM 1097 C C . ASN A 1 141 ? 17.734 3.233 -4.560 1.00 86.12 141 ASN A C 1
ATOM 1099 O O . ASN A 1 141 ? 18.834 2.692 -4.451 1.00 86.12 141 ASN A O 1
ATOM 1103 N N . ILE A 1 142 ? 16.605 2.522 -4.575 1.00 90.94 142 ILE A N 1
ATOM 1104 C CA . ILE A 1 142 ? 16.567 1.059 -4.557 1.00 90.94 142 ILE A CA 1
ATOM 1105 C C . ILE A 1 142 ? 16.165 0.570 -5.943 1.00 90.94 142 ILE A C 1
ATOM 1107 O O . ILE A 1 142 ? 15.164 1.021 -6.501 1.00 90.94 142 ILE A O 1
A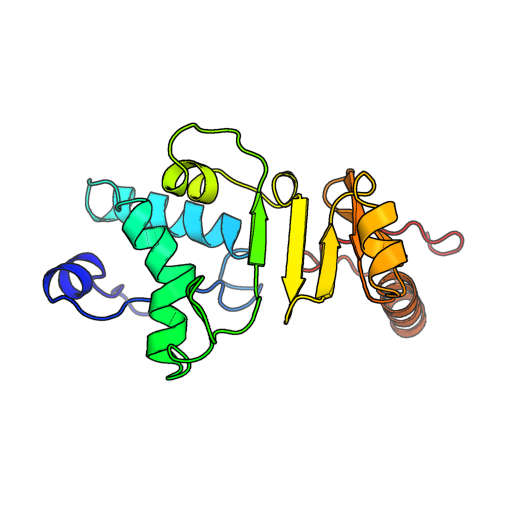TOM 1111 N N . GLU A 1 143 ? 16.931 -0.372 -6.491 1.00 93.94 143 GLU A N 1
ATOM 1112 C CA . GLU A 1 143 ? 16.586 -1.018 -7.755 1.00 93.94 143 GLU A CA 1
ATOM 1113 C C . GLU A 1 143 ? 15.358 -1.919 -7.606 1.00 93.94 143 GLU A C 1
ATOM 1115 O O . GLU A 1 143 ? 15.268 -2.756 -6.701 1.00 93.94 143 GLU A O 1
ATOM 1120 N N . ARG A 1 144 ? 14.417 -1.764 -8.536 1.00 95.00 144 ARG A N 1
ATOM 1121 C CA . ARG A 1 144 ? 13.148 -2.490 -8.584 1.00 95.00 144 ARG A CA 1
ATOM 1122 C C . ARG A 1 144 ? 12.838 -2.917 -10.007 1.00 95.00 144 ARG A C 1
ATOM 1124 O O . ARG A 1 144 ? 13.219 -2.249 -10.968 1.00 95.00 144 ARG A O 1
ATOM 1131 N N . TYR A 1 145 ? 12.085 -3.999 -10.131 1.00 95.44 145 TYR A N 1
ATOM 1132 C CA . TYR A 1 145 ? 11.379 -4.342 -11.353 1.00 95.44 145 TYR A CA 1
ATOM 1133 C C . TYR A 1 145 ? 10.048 -3.607 -11.418 1.00 95.44 145 TYR A C 1
ATOM 1135 O O . TYR A 1 145 ? 9.318 -3.545 -10.429 1.00 95.44 145 TYR A O 1
ATOM 1143 N N . LEU A 1 146 ? 9.720 -3.084 -12.596 1.00 94.81 146 LEU A N 1
ATOM 1144 C CA . LEU A 1 146 ? 8.436 -2.464 -12.894 1.00 94.81 146 LEU A CA 1
ATOM 1145 C C . LEU A 1 146 ? 7.948 -2.935 -14.268 1.00 94.81 146 LEU A C 1
ATOM 1147 O O . LEU A 1 146 ? 8.636 -2.765 -15.275 1.00 94.81 146 LEU A O 1
ATOM 1151 N N . VAL A 1 147 ? 6.746 -3.511 -14.321 1.00 92.75 147 VAL A N 1
ATOM 1152 C CA . VAL A 1 147 ? 6.072 -3.910 -15.567 1.00 92.75 147 VAL A CA 1
ATOM 1153 C C . VAL A 1 147 ? 5.443 -2.680 -16.208 1.00 92.75 147 VAL A C 1
ATOM 1155 O O . VAL A 1 147 ? 4.247 -2.415 -16.101 1.00 92.75 147 VAL A O 1
ATOM 1158 N N . ALA A 1 148 ? 6.294 -1.877 -16.831 1.00 84.88 148 ALA A N 1
ATOM 1159 C CA . ALA A 1 148 ? 5.942 -0.738 -17.663 1.00 84.88 148 ALA A CA 1
ATOM 1160 C C . ALA A 1 148 ? 7.189 -0.312 -18.456 1.00 84.88 148 ALA A C 1
ATOM 1162 O O . ALA A 1 148 ? 8.225 -0.972 -18.427 1.00 84.88 148 ALA A O 1
ATOM 1163 N N . SER A 1 149 ? 7.099 0.802 -19.180 1.00 84.19 149 SER A N 1
ATOM 1164 C CA . SER A 1 149 ? 8.272 1.453 -19.777 1.00 84.19 149 SER A CA 1
ATOM 1165 C C . SER A 1 149 ? 8.371 2.922 -19.356 1.00 84.19 149 SER A C 1
ATOM 1167 O O . SER A 1 149 ? 8.329 3.811 -20.218 1.00 84.19 149 SER A O 1
ATOM 1169 N N . PRO A 1 150 ? 8.426 3.220 -18.043 1.00 83.06 150 PRO A N 1
ATOM 1170 C CA . PRO A 1 150 ? 8.449 4.593 -17.554 1.00 83.06 150 PRO A CA 1
ATOM 1171 C C . PRO A 1 150 ? 9.642 5.383 -18.076 1.00 83.06 150 PRO A C 1
ATOM 1173 O O . PRO A 1 150 ? 9.510 6.583 -18.290 1.00 83.06 150 PRO A O 1
ATOM 1176 N N . GLY A 1 151 ? 10.775 4.736 -18.357 1.00 81.31 151 GLY A N 1
ATOM 1177 C CA . GLY A 1 151 ? 11.934 5.432 -18.891 1.00 81.31 151 GLY A CA 1
ATOM 1178 C C . GLY A 1 151 ? 11.667 6.058 -20.256 1.00 81.31 151 GLY A C 1
ATOM 1179 O O . GLY A 1 151 ? 12.015 7.213 -20.474 1.00 81.31 151 GLY A O 1
ATOM 1180 N N . LYS A 1 152 ? 10.984 5.328 -21.147 1.00 83.69 152 LYS A N 1
ATOM 1181 C CA . LYS A 1 152 ? 10.582 5.845 -22.468 1.00 83.69 152 LYS A CA 1
ATOM 1182 C C . LYS A 1 152 ? 9.553 6.967 -22.349 1.00 83.69 152 LYS A C 1
ATOM 1184 O O . LYS A 1 152 ? 9.586 7.921 -23.120 1.00 83.69 152 LYS A O 1
ATOM 1189 N N . LEU A 1 153 ? 8.635 6.851 -21.388 1.00 86.19 153 LEU A N 1
ATOM 1190 C CA . LEU A 1 153 ? 7.644 7.892 -21.119 1.00 86.19 153 LEU A CA 1
ATOM 1191 C C . LEU A 1 153 ? 8.318 9.179 -20.627 1.00 86.19 153 LEU A C 1
ATOM 1193 O O . LEU A 1 153 ? 8.038 10.252 -21.155 1.00 86.19 153 LEU A O 1
ATOM 1197 N N . LEU A 1 154 ? 9.213 9.068 -19.644 1.00 85.25 154 LEU A N 1
ATOM 1198 C CA . LEU A 1 154 ? 9.955 10.200 -19.098 1.00 85.25 154 LEU A CA 1
ATOM 1199 C C . LEU A 1 154 ? 10.848 10.843 -20.166 1.00 85.25 154 LEU A C 1
ATOM 1201 O O . LEU A 1 154 ? 10.822 12.058 -20.313 1.00 85.25 154 LEU A O 1
ATOM 1205 N N . GLU A 1 155 ? 11.548 10.049 -20.977 1.00 86.19 155 GLU A N 1
ATOM 1206 C CA . GLU A 1 155 ? 12.331 10.551 -22.113 1.00 86.19 155 GLU A CA 1
ATOM 1207 C C . GLU A 1 155 ? 11.455 11.332 -23.105 1.00 86.19 155 GLU A C 1
ATOM 1209 O O . GLU A 1 155 ? 11.770 12.465 -23.468 1.00 86.19 155 GLU A O 1
ATOM 1214 N N . SER A 1 156 ? 10.299 10.775 -23.485 1.00 88.56 156 SER A N 1
ATOM 1215 C CA . SER A 1 156 ? 9.342 11.452 -24.366 1.00 88.56 156 SER A CA 1
ATOM 1216 C C . SER A 1 156 ? 8.827 12.766 -23.772 1.00 88.56 156 SER A C 1
ATOM 1218 O O . SER A 1 156 ? 8.582 13.715 -24.523 1.00 88.56 156 SER A O 1
ATOM 1220 N N . LEU A 1 157 ? 8.638 12.835 -22.450 1.00 88.75 157 LEU A N 1
ATOM 1221 C CA . LEU A 1 157 ? 8.239 14.060 -21.757 1.00 88.75 157 LEU A CA 1
ATOM 1222 C C . LEU A 1 157 ? 9.349 15.107 -21.813 1.00 88.75 157 LEU A C 1
ATOM 1224 O O . LEU A 1 157 ? 9.068 16.247 -22.172 1.00 88.75 157 LEU A O 1
ATOM 1228 N N . VAL A 1 158 ? 10.595 14.726 -21.522 1.00 89.06 158 VAL A N 1
ATOM 1229 C CA . VAL A 1 158 ? 11.746 15.640 -21.577 1.00 89.06 158 VAL A CA 1
ATOM 1230 C C . VAL A 1 158 ? 11.935 16.197 -22.986 1.00 89.06 158 VAL A C 1
ATOM 1232 O O . VAL A 1 158 ? 12.043 17.410 -23.143 1.00 89.06 158 VAL A O 1
ATOM 1235 N N . ILE A 1 159 ? 11.874 15.347 -24.018 1.00 89.19 159 ILE A N 1
ATOM 1236 C CA . ILE A 1 159 ? 11.966 15.777 -25.423 1.00 89.19 159 ILE A CA 1
ATOM 1237 C C . ILE A 1 159 ? 10.848 16.768 -25.768 1.00 89.19 159 ILE A C 1
ATOM 1239 O O . ILE A 1 159 ? 11.096 17.783 -26.415 1.00 89.19 159 ILE A O 1
ATOM 1243 N N . SER A 1 160 ? 9.618 16.487 -25.333 1.00 92.94 160 SER A N 1
ATOM 1244 C CA . SER A 1 160 ? 8.458 17.329 -25.653 1.00 92.94 160 SER A CA 1
ATOM 1245 C C . SER A 1 160 ? 8.468 18.666 -24.910 1.00 92.94 160 SER A C 1
ATOM 1247 O O . SER A 1 160 ? 7.988 19.666 -25.440 1.00 92.94 160 SER A O 1
ATOM 1249 N N . LEU A 1 161 ? 8.985 18.690 -23.679 1.00 92.56 161 LEU A N 1
ATOM 1250 C CA . LEU A 1 161 ? 9.051 19.888 -22.839 1.00 92.56 161 LEU A CA 1
ATOM 1251 C C . LEU A 1 161 ? 10.308 20.726 -23.103 1.00 92.56 161 LEU A C 1
ATOM 1253 O O . LEU A 1 161 ? 10.295 21.928 -22.845 1.00 92.56 161 LEU A O 1
ATOM 1257 N N . GLY A 1 162 ? 11.381 20.106 -23.599 1.00 91.50 162 GLY A N 1
ATOM 1258 C CA . GLY A 1 162 ? 12.696 20.725 -23.767 1.00 91.50 162 GLY A CA 1
ATOM 1259 C C . GLY A 1 162 ? 13.475 20.909 -22.458 1.00 91.50 162 GLY A C 1
ATOM 1260 O O . GLY A 1 162 ? 14.489 21.598 -22.458 1.00 91.50 162 GLY A O 1
ATOM 1261 N N . TYR A 1 163 ? 13.002 20.339 -21.346 1.00 86.19 163 TYR A N 1
ATOM 1262 C CA . TYR A 1 163 ? 13.671 20.363 -20.043 1.00 86.19 163 TYR A CA 1
ATOM 1263 C C . TYR A 1 163 ? 13.240 19.166 -19.185 1.00 86.19 163 TYR A C 1
ATOM 1265 O O . TYR A 1 163 ? 12.174 18.576 -19.400 1.00 86.19 163 TYR A O 1
ATOM 1273 N N . LYS A 1 164 ? 14.050 18.820 -18.178 1.00 84.25 164 LYS A N 1
ATOM 1274 C CA . LYS A 1 164 ? 13.719 17.766 -17.213 1.00 84.25 164 LYS A CA 1
ATOM 1275 C C . LYS A 1 164 ? 12.628 18.226 -16.246 1.00 84.25 164 LYS A C 1
ATOM 1277 O O . LYS A 1 164 ? 12.783 19.225 -15.548 1.00 84.25 164 LYS A O 1
ATOM 1282 N N . LYS A 1 165 ? 11.525 17.476 -16.176 1.00 83.56 165 LYS A N 1
ATOM 1283 C CA . LYS A 1 165 ? 10.447 17.712 -15.211 1.00 83.56 165 LYS A CA 1
ATOM 1284 C C . LYS A 1 165 ? 10.494 16.668 -14.103 1.00 83.56 165 LYS A C 1
ATOM 1286 O O . LYS A 1 165 ? 10.231 15.497 -14.356 1.00 83.56 165 LYS A O 1
ATOM 1291 N N . ASP A 1 166 ? 10.740 17.116 -12.879 1.00 81.12 166 ASP A N 1
ATOM 1292 C CA . ASP A 1 166 ? 10.613 16.258 -11.704 1.00 81.12 166 ASP A CA 1
ATOM 1293 C C . ASP A 1 166 ? 9.137 16.121 -11.304 1.00 81.12 166 ASP A C 1
ATOM 1295 O O . ASP A 1 166 ? 8.420 17.112 -11.110 1.00 81.12 166 ASP A O 1
ATOM 1299 N N . LEU A 1 167 ? 8.670 14.875 -11.221 1.00 84.06 167 LEU A N 1
ATOM 1300 C CA . LEU A 1 167 ? 7.300 14.515 -10.865 1.00 84.06 167 LEU A CA 1
ATOM 1301 C C . LEU A 1 167 ? 7.299 13.905 -9.462 1.00 84.06 167 LEU A C 1
ATOM 1303 O O . LEU A 1 167 ? 7.582 12.725 -9.299 1.00 84.06 167 LEU A O 1
ATOM 1307 N N . ALA A 1 168 ? 6.954 14.698 -8.445 1.00 79.88 168 ALA A N 1
ATOM 1308 C CA . ALA A 1 168 ? 7.013 14.260 -7.043 1.00 79.88 168 ALA A CA 1
ATOM 1309 C C . ALA A 1 168 ? 6.169 13.002 -6.743 1.00 79.88 168 ALA A C 1
ATOM 1311 O O . ALA A 1 168 ? 6.547 12.186 -5.914 1.00 79.88 168 ALA A O 1
ATOM 1312 N N . PHE A 1 169 ? 5.047 12.821 -7.446 1.00 80.62 169 PHE A N 1
ATOM 1313 C CA . PHE A 1 169 ? 4.159 11.657 -7.315 1.00 80.62 169 PHE A CA 1
ATOM 1314 C C . PHE A 1 169 ? 4.624 10.430 -8.119 1.00 80.62 169 PHE A C 1
ATOM 1316 O O . PHE A 1 169 ? 3.995 9.376 -8.067 1.00 80.62 169 PHE A O 1
ATOM 1323 N N . PHE A 1 170 ? 5.690 10.567 -8.910 1.00 84.81 170 PHE A N 1
ATOM 1324 C CA . PHE A 1 170 ? 6.249 9.497 -9.724 1.00 84.81 170 PHE A CA 1
ATOM 1325 C C . PHE A 1 170 ? 7.743 9.341 -9.404 1.00 84.81 170 PHE A C 1
ATOM 1327 O O . PHE A 1 170 ? 8.587 9.803 -10.171 1.00 84.81 170 PHE A O 1
ATOM 1334 N N . PRO A 1 171 ? 8.086 8.695 -8.271 1.00 81.19 171 PRO A N 1
ATOM 1335 C CA . PRO A 1 171 ? 9.441 8.669 -7.705 1.00 81.19 171 PRO A CA 1
ATOM 1336 C C . PRO A 1 171 ? 10.414 7.747 -8.462 1.00 81.19 171 PRO A C 1
ATOM 1338 O O . PRO A 1 171 ? 11.440 7.340 -7.921 1.00 81.19 171 PRO A O 1
ATOM 1341 N N . VAL A 1 172 ? 10.099 7.400 -9.714 1.00 83.19 172 VAL A N 1
ATOM 1342 C CA . VAL A 1 172 ? 10.980 6.625 -10.585 1.00 83.19 172 VAL A CA 1
ATOM 1343 C C . VAL A 1 172 ? 12.091 7.530 -11.095 1.00 83.19 172 VAL A C 1
ATOM 1345 O O . VAL A 1 172 ? 11.854 8.494 -11.824 1.00 83.19 172 VAL A O 1
ATOM 1348 N N . GLN A 1 173 ? 13.318 7.179 -10.740 1.00 76.06 173 GLN A N 1
ATOM 1349 C CA . GLN A 1 173 ? 14.522 7.855 -11.185 1.00 76.06 173 GLN A CA 1
ATOM 1350 C C . GLN A 1 173 ? 15.103 7.111 -12.388 1.00 76.06 173 GLN A C 1
ATOM 1352 O O . GLN A 1 173 ? 15.258 5.886 -12.377 1.00 76.06 173 GLN A O 1
ATOM 1357 N N . LYS A 1 174 ? 15.433 7.871 -13.433 1.00 68.81 174 LYS A N 1
ATOM 1358 C CA . LYS A 1 174 ? 16.213 7.400 -14.574 1.00 68.81 174 LYS A CA 1
ATOM 1359 C C . LYS A 1 174 ? 17.237 8.464 -14.943 1.00 68.81 174 LYS A C 1
ATOM 1361 O O . LYS A 1 174 ? 16.896 9.646 -15.026 1.00 68.81 174 LYS A O 1
ATOM 1366 N N . GLU A 1 175 ? 18.480 8.041 -15.132 1.00 62.47 175 GLU A N 1
ATOM 1367 C CA . GLU A 1 175 ? 19.514 8.888 -15.719 1.00 62.47 175 GLU A CA 1
ATOM 1368 C C . GLU A 1 175 ? 19.290 8.954 -17.235 1.00 62.47 175 GLU A C 1
ATOM 1370 O O . GLU A 1 175 ? 19.017 7.939 -17.879 1.00 62.47 175 GLU A O 1
ATOM 1375 N N . PHE A 1 176 ? 19.340 10.163 -17.794 1.00 63.81 176 PHE A N 1
ATOM 1376 C CA . PHE A 1 176 ? 19.258 10.389 -19.234 1.00 63.81 176 PHE A CA 1
ATOM 1377 C C . PHE A 1 176 ? 20.608 10.927 -19.690 1.00 63.81 176 PHE A C 1
ATOM 1379 O O . PHE A 1 176 ? 21.009 12.001 -19.254 1.00 63.81 176 PHE A O 1
ATOM 1386 N N . ASP A 1 177 ? 21.278 10.214 -20.593 1.00 52.59 177 ASP A N 1
ATOM 1387 C CA . ASP A 1 177 ? 22.646 10.538 -21.024 1.00 52.59 177 ASP A CA 1
ATOM 1388 C C . ASP A 1 177 ? 22.781 11.893 -21.762 1.00 52.59 177 ASP A C 1
ATOM 1390 O O . ASP A 1 177 ? 23.894 12.312 -22.061 1.00 52.59 177 ASP A O 1
ATOM 1394 N N . ASN A 1 178 ? 21.675 12.587 -22.081 1.00 53.91 178 ASN A N 1
ATOM 1395 C CA . ASN A 1 178 ? 21.655 13.678 -23.070 1.00 53.91 178 ASN A CA 1
ATOM 1396 C C . ASN A 1 178 ? 20.928 14.973 -22.652 1.00 53.91 178 ASN A C 1
ATOM 1398 O O . ASN A 1 178 ? 20.687 15.823 -23.510 1.00 53.91 178 ASN A O 1
ATOM 1402 N N . PHE A 1 179 ? 20.556 15.148 -21.381 1.00 52.84 179 PHE A N 1
ATOM 1403 C CA . PHE A 1 179 ? 19.859 16.359 -20.925 1.00 52.84 179 PHE A CA 1
ATOM 1404 C C . PHE A 1 179 ? 20.465 16.862 -19.604 1.00 52.84 179 PHE A C 1
ATOM 1406 O O . PHE A 1 179 ? 20.228 16.252 -18.561 1.00 52.84 179 PHE A O 1
ATOM 1413 N N . GLU A 1 180 ? 21.257 17.943 -19.674 1.00 48.69 180 GLU A N 1
ATOM 1414 C CA . GLU A 1 180 ? 21.683 18.759 -18.515 1.00 48.69 180 GLU A CA 1
ATOM 1415 C C . GLU A 1 180 ? 20.538 19.639 -17.992 1.00 48.69 180 GLU A C 1
ATOM 1417 O O . GLU A 1 180 ? 19.782 20.198 -18.825 1.00 48.69 180 GLU A O 1
#

pLDDT: mean 91.6, std 10.02, range [46.22, 98.56]

Foldseek 3Di:
DDPDDDPVVVCVVVVHQAAWDQPDPVPGDLDPLVRLLVVQVVCCVVPVDGDDLVSSLQNHAQRVCVVVVNNQATRDDDPPHFPFDWQFAPPDPDVSVSSNPDDPVRTAFTDGSNQTAKHAPVCVVVNVVSVADWDWWAAVNGTMTGRDCVVVVQVVVCVVVVAHDDDSSDRTDDDDPPHD

Sequence (180 aa):
MYERTVDIRDLLKHGINVSLGTDSSICGSLNLLEEISTARKFYQTEYGEDLSTKTLFEMVTCNPAKAFRVEKQLGSIEVGKIADIVVLTRNIEDPYANLCESDLSSVRLVLRDGIPVYGDVSLESFFEESGVIVERVLVDNIERYLVASPGKLLESLVISLGYKKDLAFFPVQKEFDNFE

Secondary structure (DSSP, 8-state):
--S----HHHHHHTT---------TTTS-SSHHHHHHHHHHHHHHHHSSPPPHHHHHHHHTHHHHHHTT-TTTSSS--TTS---EEEE---SSSHHHHHHT--GGGEEEEEETTEEEEEEGGGHHHHHHTT---EEEEETTEEEEESS-HHHHHHHHHHHHTS----TT--EE---TT--